Protein AF-A0A0L7QTH1-F1 (afdb_monomer_lite)

Structure (mmCIF, N/CA/C/O backbone):
data_AF-A0A0L7QTH1-F1
#
_entry.id   AF-A0A0L7QTH1-F1
#
loop_
_atom_site.group_PDB
_atom_site.id
_atom_site.type_symbol
_atom_site.label_atom_id
_atom_site.label_alt_id
_atom_site.label_comp_id
_atom_site.label_asym_id
_atom_site.label_entity_id
_atom_site.label_seq_id
_atom_site.pdbx_PDB_ins_code
_atom_site.Cartn_x
_atom_site.Cartn_y
_atom_site.Cartn_z
_atom_site.occupancy
_atom_site.B_iso_or_equiv
_atom_site.auth_seq_id
_atom_site.auth_comp_id
_atom_site.auth_asym_id
_atom_site.auth_atom_id
_atom_site.pdbx_PDB_model_num
ATOM 1 N N . SER A 1 1 ? 11.423 0.094 11.212 1.00 64.75 1 SER A N 1
ATOM 2 C CA . SER A 1 1 ? 10.818 -1.249 11.134 1.00 64.75 1 SER A CA 1
ATOM 3 C C . SER A 1 1 ? 9.409 -1.234 10.520 1.00 64.75 1 SER A C 1
ATOM 5 O O . SER A 1 1 ? 9.265 -1.602 9.362 1.00 64.75 1 SER A O 1
ATOM 7 N N . THR A 1 2 ? 8.383 -0.668 11.171 1.00 76.12 2 THR A N 1
ATOM 8 C CA . THR A 1 2 ? 6.970 -0.718 10.706 1.00 76.12 2 THR A CA 1
ATOM 9 C C . THR A 1 2 ? 6.681 -0.027 9.362 1.00 76.12 2 THR A C 1
ATOM 11 O O . THR A 1 2 ? 5.876 -0.504 8.568 1.00 76.12 2 THR A O 1
ATOM 14 N N . LYS A 1 3 ? 7.361 1.087 9.048 1.00 81.94 3 LYS A N 1
ATOM 15 C CA . LYS A 1 3 ? 7.191 1.774 7.749 1.00 81.94 3 LYS A CA 1
ATOM 16 C C . LYS A 1 3 ? 7.677 0.930 6.568 1.00 81.94 3 LYS A C 1
ATOM 18 O O . LYS A 1 3 ? 7.075 1.006 5.503 1.00 81.94 3 LYS A O 1
ATOM 23 N N . ILE A 1 4 ? 8.763 0.175 6.752 1.00 90.00 4 ILE A N 1
ATOM 24 C CA . ILE A 1 4 ? 9.337 -0.704 5.723 1.00 90.00 4 ILE A CA 1
ATOM 25 C C . ILE A 1 4 ? 8.412 -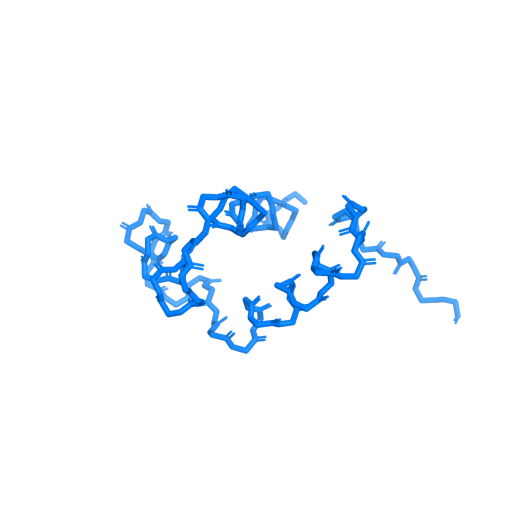1.900 5.505 1.00 90.00 4 ILE A C 1
ATOM 27 O O . ILE A 1 4 ? 8.097 -2.210 4.361 1.00 90.00 4 ILE A O 1
ATOM 31 N N . HIS A 1 5 ? 7.874 -2.471 6.587 1.00 92.50 5 HIS A N 1
ATOM 32 C CA . HIS A 1 5 ? 6.874 -3.540 6.525 1.00 92.50 5 HIS A CA 1
ATOM 33 C C . HIS A 1 5 ? 5.705 -3.196 5.589 1.00 92.50 5 HIS A C 1
ATOM 35 O O . HIS A 1 5 ? 5.479 -3.882 4.595 1.00 92.50 5 HIS A O 1
ATOM 41 N N . PHE A 1 6 ? 5.038 -2.056 5.802 1.00 94.06 6 PHE A N 1
ATOM 42 C CA . PHE A 1 6 ? 3.933 -1.648 4.926 1.00 94.06 6 PHE A CA 1
ATOM 43 C C . PHE A 1 6 ? 4.363 -1.384 3.477 1.00 94.06 6 PHE A C 1
ATOM 45 O O . PHE A 1 6 ? 3.565 -1.571 2.561 1.00 94.06 6 PHE A O 1
ATOM 52 N N . ARG A 1 7 ? 5.613 -0.970 3.233 1.00 94.88 7 ARG A N 1
ATOM 53 C CA . ARG A 1 7 ? 6.144 -0.812 1.868 1.00 94.88 7 ARG A CA 1
ATOM 54 C C . ARG A 1 7 ? 6.305 -2.151 1.169 1.00 94.88 7 ARG A C 1
ATOM 56 O O . ARG A 1 7 ? 5.956 -2.234 -0.004 1.00 94.88 7 ARG A O 1
ATOM 63 N N . HIS A 1 8 ? 6.751 -3.185 1.880 1.00 95.69 8 HIS A N 1
ATOM 64 C CA . HIS A 1 8 ? 6.781 -4.545 1.346 1.00 95.69 8 HIS A CA 1
ATOM 65 C C . HIS A 1 8 ? 5.371 -5.054 1.034 1.00 95.69 8 HIS A C 1
ATOM 67 O O . HIS A 1 8 ? 5.153 -5.567 -0.060 1.00 95.69 8 HIS A O 1
ATOM 73 N N . CYS A 1 9 ? 4.392 -4.834 1.920 1.00 97.06 9 CYS A N 1
ATOM 74 C CA . CYS A 1 9 ? 2.997 -5.189 1.636 1.00 97.06 9 CYS A CA 1
ATOM 75 C C . CYS A 1 9 ? 2.462 -4.455 0.393 1.00 97.06 9 CYS A C 1
ATOM 77 O O . CYS A 1 9 ? 1.831 -5.063 -0.468 1.00 97.06 9 CYS A O 1
ATOM 79 N N . MET A 1 10 ? 2.758 -3.158 0.250 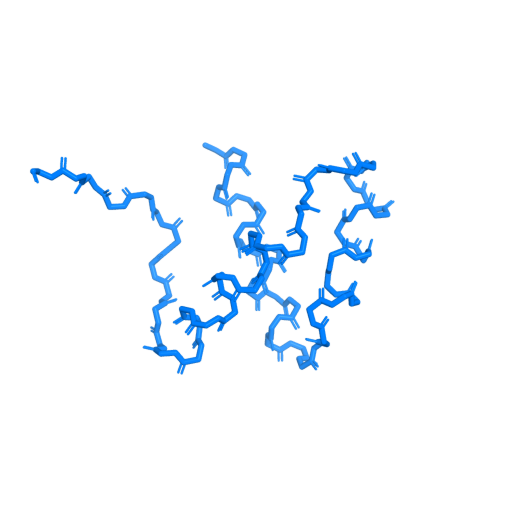1.00 97.25 10 MET A N 1
ATOM 80 C CA . MET A 1 10 ? 2.382 -2.394 -0.945 1.00 97.25 10 MET A CA 1
ATOM 81 C C . MET A 1 10 ? 3.074 -2.914 -2.211 1.00 97.25 10 MET A C 1
ATOM 83 O O . MET A 1 10 ? 2.446 -2.945 -3.266 1.00 97.25 10 MET A O 1
ATOM 87 N N . LEU A 1 11 ? 4.345 -3.319 -2.128 1.00 97.38 11 LEU A N 1
ATOM 88 C CA . LEU A 1 11 ? 5.078 -3.900 -3.256 1.00 97.38 11 LEU A CA 1
ATOM 89 C C . LEU A 1 11 ? 4.477 -5.247 -3.675 1.00 97.38 11 LEU A C 1
ATOM 91 O O . LEU A 1 11 ? 4.320 -5.498 -4.867 1.00 97.38 11 LEU A O 1
ATOM 95 N N . TYR A 1 12 ? 4.105 -6.084 -2.708 1.00 97.62 12 TYR A N 1
ATOM 96 C CA . TYR A 1 12 ? 3.416 -7.348 -2.951 1.00 97.62 12 TYR A CA 1
ATOM 97 C C . TYR A 1 12 ? 2.092 -7.132 -3.699 1.00 97.62 12 TYR A C 1
ATOM 99 O O . TYR A 1 12 ? 1.890 -7.704 -4.768 1.00 97.62 12 TYR A O 1
ATOM 107 N N . GLU A 1 13 ? 1.230 -6.238 -3.207 1.00 98.31 13 GLU A N 1
ATOM 108 C CA . GLU A 1 13 ? -0.037 -5.902 -3.871 1.00 98.31 13 GLU A CA 1
ATOM 109 C C . GLU A 1 13 ? 0.176 -5.298 -5.269 1.00 98.31 13 GLU A C 1
ATOM 111 O O . GLU A 1 13 ? -0.550 -5.625 -6.208 1.00 98.31 13 GLU A O 1
ATOM 116 N N . PHE A 1 14 ? 1.206 -4.465 -5.444 1.00 97.81 14 PHE A N 1
ATOM 117 C CA . PHE A 1 14 ? 1.579 -3.931 -6.754 1.00 97.81 14 PHE A CA 1
ATOM 118 C C . PHE A 1 14 ? 1.973 -5.042 -7.735 1.00 97.81 14 PHE A C 1
ATOM 120 O O . PHE A 1 14 ? 1.499 -5.052 -8.869 1.00 97.81 14 PHE A O 1
ATOM 127 N N . LYS A 1 15 ? 2.803 -6.001 -7.305 1.00 97.44 15 LYS A N 1
ATOM 128 C CA . LYS A 1 15 ? 3.231 -7.139 -8.135 1.00 97.44 15 LYS A CA 1
ATOM 129 C C . LYS A 1 15 ? 2.089 -8.101 -8.459 1.00 97.44 15 LYS A C 1
ATOM 131 O O . LYS A 1 15 ? 2.108 -8.702 -9.525 1.00 97.44 15 LYS A O 1
ATOM 136 N N . ARG A 1 16 ? 1.077 -8.194 -7.592 1.00 97.75 16 ARG A N 1
ATOM 137 C CA . ARG A 1 16 ? -0.182 -8.905 -7.874 1.00 97.75 16 ARG A CA 1
ATOM 138 C C . ARG A 1 16 ? -1.074 -8.207 -8.902 1.00 97.75 16 ARG A C 1
ATOM 140 O O . ARG A 1 16 ? -2.032 -8.816 -9.363 1.00 97.75 16 ARG A O 1
ATOM 147 N N . GLY A 1 17 ? -0.801 -6.944 -9.237 1.00 97.69 17 GLY A N 1
ATOM 148 C CA . GLY A 1 17 ? -1.650 -6.145 -10.121 1.00 97.69 17 GLY A CA 1
ATOM 149 C C . GLY A 1 17 ? -2.873 -5.537 -9.428 1.00 97.69 17 GLY A C 1
ATOM 150 O O . GLY A 1 17 ? -3.795 -5.077 -10.101 1.00 97.69 17 GLY A O 1
ATOM 151 N N . SER A 1 18 ? -2.904 -5.502 -8.092 1.00 98.19 18 SER A N 1
ATOM 152 C CA . SER A 1 18 ? -4.014 -4.907 -7.346 1.00 98.19 18 SER A CA 1
ATOM 153 C C . SER A 1 18 ? -4.135 -3.410 -7.632 1.00 98.19 18 SER A C 1
ATOM 155 O O . SER A 1 18 ? -3.149 -2.676 -7.626 1.00 98.19 18 SER A O 1
ATOM 157 N N . ALA A 1 19 ? -5.359 -2.905 -7.800 1.00 97.94 19 ALA A N 1
ATOM 158 C CA . ALA A 1 19 ? -5.600 -1.464 -7.798 1.00 97.94 19 ALA A CA 1
ATOM 159 C C . ALA A 1 19 ? -5.296 -0.864 -6.413 1.00 97.94 19 ALA A C 1
ATOM 161 O O . ALA A 1 19 ? -5.466 -1.522 -5.388 1.00 97.94 19 ALA A O 1
ATOM 162 N N . VAL A 1 20 ? -4.926 0.420 -6.355 1.00 98.19 20 VAL A N 1
ATOM 163 C CA . VAL A 1 20 ? -4.516 1.070 -5.094 1.00 98.19 20 VAL A CA 1
ATOM 164 C C . VAL A 1 20 ? -5.585 0.985 -3.997 1.00 98.19 20 VAL A C 1
ATOM 166 O O . VAL A 1 20 ? -5.257 0.737 -2.840 1.00 98.19 20 VAL A O 1
ATOM 169 N N . LYS A 1 21 ? -6.868 1.158 -4.341 1.00 97.94 21 LYS A N 1
ATOM 170 C CA . LYS A 1 21 ? -7.966 1.045 -3.364 1.00 97.94 21 LYS A CA 1
ATOM 171 C C . LYS A 1 21 ? -8.054 -0.367 -2.768 1.00 97.94 21 LYS A C 1
ATOM 173 O O . LYS A 1 21 ? -8.245 -0.495 -1.563 1.00 97.94 21 LYS A O 1
ATOM 178 N N . ASN A 1 22 ? -7.848 -1.399 -3.589 1.00 98.31 22 ASN A N 1
ATOM 179 C CA . ASN A 1 22 ? -7.861 -2.795 -3.148 1.00 98.31 22 ASN A CA 1
ATOM 180 C C . ASN A 1 22 ? -6.637 -3.107 -2.287 1.00 98.31 22 ASN A C 1
ATOM 182 O O . ASN A 1 22 ? -6.785 -3.702 -1.231 1.00 98.31 22 ASN A O 1
ATOM 186 N N . ALA A 1 23 ? -5.453 -2.630 -2.679 1.00 98.38 23 ALA A N 1
ATOM 187 C CA . ALA A 1 23 ? -4.235 -2.791 -1.889 1.00 98.38 23 ALA A CA 1
ATOM 188 C C . ALA A 1 23 ? -4.377 -2.178 -0.484 1.00 98.38 23 ALA A C 1
ATOM 190 O O . ALA A 1 23 ? -4.013 -2.801 0.509 1.00 98.38 23 ALA A O 1
ATOM 191 N N . VAL A 1 24 ? -4.947 -0.970 -0.388 1.00 98.19 24 VAL A N 1
ATOM 192 C CA . VAL A 1 24 ? -5.222 -0.317 0.902 1.00 98.19 24 VAL A CA 1
ATOM 193 C C . VAL A 1 24 ? -6.209 -1.125 1.728 1.00 98.19 24 VAL A C 1
ATOM 195 O O . VAL A 1 24 ? -5.941 -1.364 2.900 1.00 98.19 24 VAL A O 1
ATOM 198 N N . LYS A 1 25 ? -7.317 -1.564 1.121 1.00 97.81 25 LYS A N 1
ATOM 199 C CA . LYS A 1 25 ? -8.315 -2.390 1.801 1.00 97.81 25 LYS A CA 1
ATOM 200 C C . LYS A 1 25 ? -7.688 -3.677 2.346 1.00 97.81 25 LYS A C 1
ATOM 202 O O . LYS A 1 25 ? -7.732 -3.887 3.548 1.00 97.81 25 LYS A O 1
ATOM 207 N N . ASN A 1 26 ? -7.012 -4.455 1.500 1.00 97.81 26 ASN A N 1
ATOM 208 C CA . ASN A 1 26 ? -6.369 -5.716 1.884 1.00 97.81 26 ASN A CA 1
ATOM 209 C C . ASN A 1 26 ? -5.393 -5.537 3.059 1.00 97.81 26 ASN A C 1
ATOM 211 O O . ASN A 1 26 ? -5.358 -6.355 3.972 1.00 97.81 26 ASN A O 1
ATOM 215 N N . ILE A 1 27 ? -4.599 -4.460 3.052 1.00 97.25 27 ILE A N 1
ATOM 216 C CA . ILE A 1 27 ? -3.633 -4.182 4.122 1.00 97.25 27 ILE A CA 1
ATOM 217 C C . ILE A 1 27 ? -4.346 -3.755 5.414 1.00 97.25 27 ILE A C 1
ATOM 219 O O . ILE A 1 27 ? -3.988 -4.234 6.489 1.00 97.25 27 ILE A O 1
ATOM 223 N N . CYS A 1 28 ? -5.344 -2.873 5.333 1.00 96.81 28 CYS A N 1
ATOM 224 C CA . CYS A 1 28 ? -6.096 -2.420 6.506 1.00 96.81 28 CYS A CA 1
ATOM 225 C C . CYS A 1 28 ? -6.952 -3.538 7.126 1.00 96.81 28 CYS A C 1
ATOM 227 O O . CYS A 1 28 ? -7.087 -3.587 8.345 1.00 96.81 28 CYS A O 1
ATOM 229 N N . ASP A 1 29 ? -7.478 -4.460 6.319 1.00 97.25 29 ASP A N 1
ATOM 230 C CA . ASP A 1 29 ? -8.260 -5.604 6.805 1.00 97.25 29 ASP A CA 1
ATOM 231 C C . ASP A 1 29 ? -7.399 -6.560 7.661 1.00 97.25 29 ASP A C 1
ATOM 233 O O . ASP A 1 29 ? -7.904 -7.160 8.606 1.00 97.25 29 ASP A O 1
ATOM 237 N N . VAL A 1 30 ? -6.090 -6.667 7.383 1.00 97.00 30 VAL A N 1
ATOM 238 C CA . VAL A 1 30 ? -5.152 -7.527 8.136 1.00 97.00 30 VAL A CA 1
ATOM 239 C C . VAL A 1 30 ? -4.535 -6.814 9.340 1.00 97.00 30 VAL A C 1
ATOM 241 O O . VAL A 1 30 ? -4.407 -7.398 10.412 1.00 97.00 30 VAL A O 1
ATOM 244 N N . TYR A 1 31 ? -4.100 -5.565 9.163 1.00 95.31 31 TYR A N 1
ATOM 245 C CA . TYR A 1 31 ? -3.271 -4.862 10.152 1.00 95.31 31 TYR A CA 1
ATOM 246 C C . TYR A 1 31 ? -4.032 -3.816 10.974 1.00 95.31 31 TYR A C 1
ATOM 248 O O . TYR A 1 31 ? -3.443 -3.192 11.855 1.00 95.31 31 TYR A O 1
ATOM 256 N N . GLY A 1 32 ? -5.322 -3.627 10.701 1.00 94.31 32 GLY A N 1
ATOM 257 C CA . GLY A 1 32 ? -6.179 -2.668 11.382 1.00 94.31 32 GLY A CA 1
ATOM 258 C C . GLY A 1 32 ? -6.554 -1.475 10.507 1.00 94.31 32 GLY A C 1
ATOM 259 O O . GLY A 1 32 ? -5.889 -1.120 9.530 1.00 94.31 32 GLY A O 1
ATOM 260 N N . LYS A 1 33 ? -7.659 -0.831 10.879 1.00 91.44 33 LYS A N 1
ATOM 261 C CA . LYS A 1 33 ? -8.213 0.297 10.133 1.00 91.44 33 LYS A CA 1
ATOM 262 C C . LYS A 1 33 ? -7.231 1.476 10.102 1.00 91.44 33 LYS A C 1
ATOM 264 O O . LYS A 1 33 ? -6.534 1.747 11.073 1.00 91.44 33 LYS A O 1
ATOM 269 N N . ASP A 1 34 ? -7.193 2.176 8.970 1.00 89.38 34 ASP A N 1
ATOM 270 C CA . ASP A 1 34 ? -6.459 3.434 8.767 1.00 89.38 34 ASP A CA 1
ATOM 271 C C . ASP A 1 34 ? -4.923 3.368 8.937 1.00 89.38 34 ASP A C 1
ATOM 273 O O . ASP A 1 34 ? -4.243 4.398 8.885 1.00 89.38 34 ASP A O 1
ATOM 277 N N . VAL A 1 35 ? -4.332 2.167 9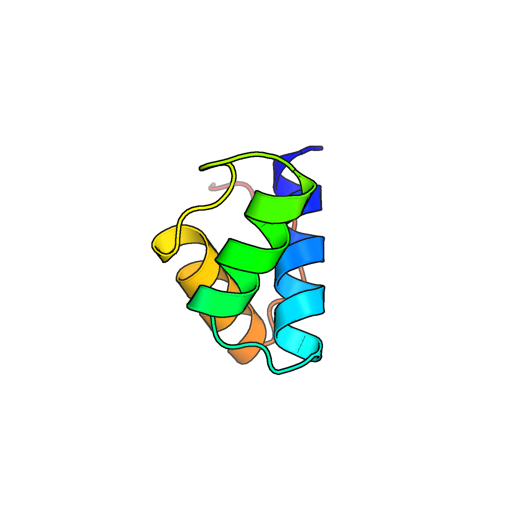.025 1.00 93.06 35 VAL A N 1
ATOM 278 C CA . VAL A 1 35 ? -2.864 1.982 9.052 1.00 93.06 35 VAL A CA 1
ATOM 279 C C . VAL A 1 35 ? -2.182 2.484 7.776 1.00 93.06 35 VAL A C 1
ATOM 281 O O . VAL A 1 35 ? -1.037 2.953 7.802 1.00 93.06 35 VAL A O 1
ATOM 284 N N . LEU A 1 36 ? -2.892 2.434 6.646 1.00 93.88 36 LEU A N 1
ATOM 285 C CA . LEU A 1 36 ? -2.417 2.890 5.349 1.00 93.88 36 LEU A CA 1
ATOM 286 C C . LEU A 1 36 ? -3.467 3.771 4.671 1.00 93.88 36 LEU A C 1
ATOM 288 O O . LEU A 1 36 ? -4.604 3.368 4.464 1.00 93.88 36 LEU A O 1
ATOM 292 N N . SER A 1 37 ? -3.063 4.971 4.250 1.00 95.56 37 SER A N 1
ATOM 293 C CA . SER A 1 37 ? -3.927 5.844 3.454 1.00 95.56 37 SER A CA 1
ATOM 294 C C . SER A 1 37 ? -3.737 5.620 1.955 1.00 95.56 37 SER A C 1
ATOM 296 O O . SER A 1 37 ? -2.635 5.317 1.483 1.00 95.56 37 SER A O 1
ATOM 298 N N . VAL A 1 38 ? -4.795 5.880 1.181 1.00 97.25 38 VAL A N 1
ATOM 299 C CA . VAL A 1 38 ? -4.776 5.826 -0.292 1.00 97.25 38 VAL A CA 1
ATOM 300 C C . VAL A 1 38 ? -3.648 6.672 -0.874 1.00 97.25 38 VAL A C 1
ATOM 302 O O . VAL A 1 38 ? -2.887 6.180 -1.703 1.00 97.25 38 VAL A O 1
ATOM 305 N N . ARG A 1 39 ? -3.456 7.903 -0.385 1.00 97.19 39 ARG A N 1
ATOM 306 C CA . ARG A 1 39 ? -2.388 8.799 -0.859 1.00 97.19 39 ARG A CA 1
ATOM 307 C C . ARG A 1 39 ? -0.987 8.213 -0.642 1.00 97.19 39 ARG A C 1
ATOM 309 O O . ARG A 1 39 ? -0.130 8.330 -1.517 1.00 97.19 39 ARG A O 1
ATOM 316 N N . LYS A 1 40 ? -0.739 7.564 0.506 1.00 95.19 40 LYS A N 1
ATOM 317 C CA . LYS A 1 40 ? 0.547 6.893 0.781 1.00 95.19 40 LYS A CA 1
ATOM 318 C C . LYS A 1 40 ? 0.765 5.724 -0.179 1.00 95.19 40 LYS A C 1
ATOM 320 O O . LYS A 1 40 ? 1.860 5.602 -0.726 1.00 95.19 40 LYS A O 1
ATOM 325 N N . CYS A 1 41 ? -0.270 4.917 -0.407 1.00 97.00 41 CYS A N 1
ATOM 326 C CA . CYS A 1 41 ? -0.207 3.779 -1.318 1.00 97.00 41 CYS A CA 1
ATOM 327 C C . CYS A 1 41 ? 0.020 4.212 -2.773 1.00 97.00 41 CYS A C 1
ATOM 329 O O . CYS A 1 41 ? 0.939 3.715 -3.419 1.00 97.00 41 CYS A O 1
ATOM 331 N N . GLN A 1 42 ? -0.707 5.230 -3.248 1.00 98.00 42 GLN A N 1
ATOM 332 C CA . GLN A 1 42 ? -0.506 5.820 -4.576 1.00 98.00 42 GLN A CA 1
ATOM 333 C C . GLN A 1 42 ? 0.939 6.282 -4.784 1.00 98.00 42 GLN A C 1
ATOM 335 O O . GLN A 1 42 ? 1.539 5.969 -5.810 1.00 98.00 42 GLN A O 1
ATOM 340 N N . ARG A 1 43 ? 1.526 6.978 -3.799 1.00 96.38 43 ARG A N 1
ATOM 341 C CA . ARG A 1 43 ? 2.917 7.450 -3.883 1.00 96.38 43 ARG A CA 1
ATOM 342 C C . ARG A 1 43 ? 3.905 6.295 -4.061 1.00 96.38 43 ARG A C 1
ATOM 344 O O . ARG A 1 43 ? 4.836 6.414 -4.850 1.00 96.38 43 ARG A O 1
ATOM 351 N N . TRP A 1 44 ? 3.718 5.195 -3.334 1.00 96.2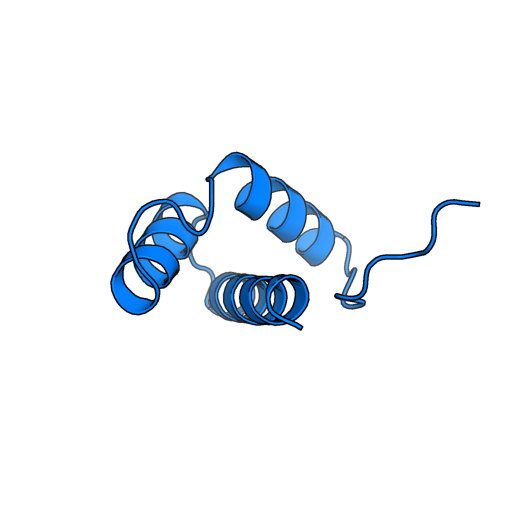5 44 TRP A N 1
ATOM 352 C CA . TRP A 1 44 ? 4.574 4.013 -3.462 1.00 96.25 44 TRP A CA 1
ATOM 353 C C . TRP A 1 44 ? 4.350 3.262 -4.771 1.00 96.25 44 TRP A C 1
ATOM 355 O O . TRP A 1 44 ? 5.320 2.894 -5.420 1.00 96.25 44 TRP A O 1
ATOM 365 N N . PHE A 1 45 ? 3.108 3.136 -5.229 1.00 97.38 45 PHE A N 1
ATOM 366 C CA . PHE A 1 45 ? 2.809 2.554 -6.537 1.00 97.38 45 PHE A CA 1
ATOM 367 C C . PHE A 1 45 ? 3.480 3.326 -7.677 1.00 97.38 45 PHE A C 1
ATOM 369 O O . PHE A 1 45 ? 4.065 2.712 -8.564 1.00 97.38 45 PHE A O 1
ATOM 376 N N . SER A 1 46 ? 3.468 4.661 -7.641 1.00 96.94 46 SER A N 1
ATOM 377 C CA . SER A 1 46 ? 4.202 5.470 -8.622 1.00 96.94 46 SER A CA 1
ATOM 378 C C . SER A 1 46 ? 5.714 5.228 -8.562 1.00 96.94 46 SER A C 1
ATOM 380 O O . SER A 1 46 ? 6.350 5.111 -9.603 1.00 96.94 46 SER A O 1
ATOM 382 N N . LYS A 1 47 ? 6.290 5.076 -7.362 1.00 95.19 47 LYS A N 1
ATOM 383 C CA . LYS A 1 47 ? 7.702 4.692 -7.199 1.00 95.19 47 LYS A CA 1
ATOM 384 C C . LYS A 1 47 ? 8.003 3.318 -7.811 1.00 95.19 47 LYS A C 1
ATOM 386 O O . LYS A 1 47 ? 8.994 3.184 -8.520 1.00 95.19 47 LYS A O 1
ATOM 391 N N . PHE A 1 48 ? 7.138 2.327 -7.590 1.00 95.88 48 PHE A N 1
ATOM 392 C CA . PHE A 1 48 ? 7.316 0.975 -8.127 1.00 95.88 48 PHE A CA 1
ATOM 393 C C . PHE A 1 48 ? 7.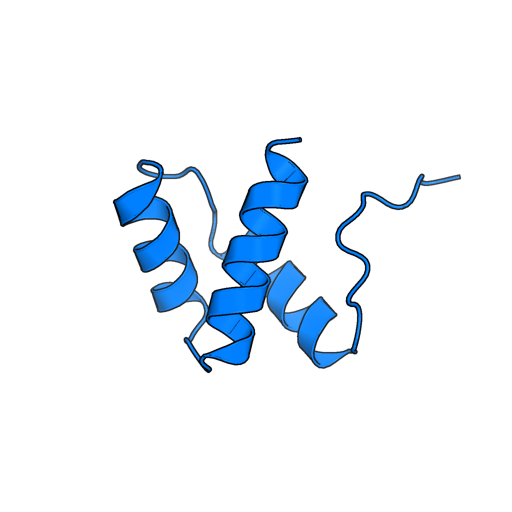211 0.921 -9.651 1.00 95.88 48 PHE A C 1
ATOM 395 O O . PHE A 1 48 ? 7.997 0.219 -10.282 1.00 95.88 48 PHE A O 1
ATOM 402 N N . ARG A 1 49 ? 6.304 1.703 -10.255 1.00 96.19 49 ARG A N 1
ATOM 403 C CA . ARG A 1 49 ? 6.244 1.864 -11.720 1.00 96.19 49 ARG A CA 1
ATOM 404 C C . ARG A 1 49 ? 7.539 2.436 -12.294 1.00 96.19 49 ARG A C 1
ATOM 406 O O . ARG A 1 49 ? 7.937 2.040 -13.379 1.00 96.19 49 ARG A O 1
ATOM 413 N N . ASN A 1 50 ? 8.212 3.299 -11.538 1.00 95.69 50 ASN A N 1
ATOM 414 C CA . ASN A 1 50 ? 9.505 3.878 -11.903 1.00 95.69 50 ASN A CA 1
ATOM 415 C C . ASN A 1 50 ? 10.704 2.998 -11.492 1.00 95.69 50 ASN A C 1
ATOM 417 O O . ASN A 1 50 ? 11.830 3.483 -11.450 1.00 95.69 50 ASN A O 1
ATOM 421 N N . GLY A 1 51 ? 10.481 1.728 -11.130 1.00 92.62 51 GLY A N 1
ATOM 422 C CA . GLY A 1 51 ? 11.551 0.779 -10.805 1.00 92.62 51 GLY A CA 1
ATOM 423 C C . GLY A 1 51 ? 12.226 0.988 -9.445 1.00 92.62 51 GLY A C 1
ATOM 424 O O . GLY A 1 51 ? 13.232 0.345 -9.156 1.00 92.62 51 GLY A O 1
ATOM 425 N N . VAL A 1 52 ? 11.694 1.852 -8.576 1.00 90.56 52 VAL A N 1
ATOM 426 C CA . VAL A 1 52 ? 12.273 2.080 -7.244 1.00 90.56 52 VAL A CA 1
ATOM 427 C C . VAL A 1 52 ? 11.925 0.909 -6.327 1.00 90.56 52 VAL A C 1
ATOM 429 O O . VAL A 1 52 ? 10.804 0.818 -5.829 1.00 90.56 52 VAL A O 1
ATOM 432 N N . LEU A 1 53 ? 12.899 0.030 -6.086 1.00 81.81 53 LEU A N 1
ATOM 433 C CA . LEU A 1 53 ? 12.769 -1.120 -5.180 1.00 81.81 53 LEU A CA 1
ATOM 434 C C . LEU A 1 53 ? 13.422 -0.897 -3.811 1.00 81.81 53 LEU A C 1
ATOM 436 O O . LEU A 1 53 ? 13.210 -1.691 -2.900 1.00 81.81 53 LEU A O 1
ATOM 440 N N . ASP A 1 54 ? 14.170 0.194 -3.643 1.00 86.69 54 ASP A N 1
ATOM 441 C CA . ASP A 1 54 ? 14.675 0.606 -2.336 1.00 86.69 54 ASP A CA 1
ATOM 442 C C . ASP A 1 54 ? 13.514 1.122 -1.471 1.00 86.69 54 ASP A C 1
ATOM 444 O O . ASP A 1 54 ? 12.931 2.186 -1.715 1.00 86.69 54 ASP A O 1
ATOM 448 N N . LEU A 1 55 ? 13.145 0.317 -0.475 1.00 85.62 55 LEU A N 1
ATOM 449 C CA . LEU A 1 55 ? 12.038 0.591 0.438 1.00 85.62 55 LEU A CA 1
ATOM 450 C C . LEU A 1 55 ? 12.490 1.335 1.695 1.00 85.62 55 LEU A C 1
ATOM 452 O O . LEU A 1 55 ? 11.647 1.656 2.539 1.00 85.62 55 LEU A O 1
ATOM 456 N N . SER A 1 56 ? 13.784 1.620 1.837 1.00 82.44 56 SER A N 1
ATOM 457 C CA . SER A 1 56 ? 14.305 2.397 2.955 1.00 82.44 56 SER A CA 1
ATOM 458 C C . SER A 1 56 ? 13.888 3.871 2.852 1.00 82.44 56 SER A C 1
ATOM 460 O O . SER A 1 56 ? 13.395 4.355 1.826 1.00 82.44 56 SER A O 1
ATOM 462 N N . ASP A 1 57 ? 13.974 4.589 3.969 1.00 71.25 57 ASP A N 1
ATOM 463 C CA . ASP A 1 57 ? 13.948 6.046 3.913 1.00 71.25 57 ASP A CA 1
ATOM 464 C C . ASP A 1 57 ? 15.336 6.497 3.461 1.00 71.25 57 ASP A C 1
ATOM 466 O O . ASP A 1 57 ? 16.302 6.324 4.199 1.00 71.25 57 ASP A O 1
ATOM 470 N N . LYS A 1 58 ? 15.440 7.056 2.248 1.00 65.00 58 LYS A N 1
ATOM 471 C CA . LYS A 1 58 ? 16.659 7.768 1.864 1.00 65.00 58 LYS A CA 1
ATOM 472 C C . LYS A 1 58 ? 16.832 8.935 2.840 1.00 65.00 58 LYS A C 1
ATOM 474 O O . LYS A 1 58 ? 15.865 9.689 3.007 1.00 65.00 58 LYS A O 1
ATOM 479 N N . PRO A 1 59 ? 17.996 9.088 3.490 1.00 53.31 59 PRO A N 1
ATOM 480 C CA . PRO A 1 59 ? 18.266 10.290 4.258 1.00 53.31 59 PRO A CA 1
ATOM 481 C C . PRO A 1 59 ? 18.135 11.493 3.320 1.00 53.31 59 PRO A C 1
ATOM 483 O O . PRO A 1 59 ? 18.640 11.479 2.197 1.00 53.31 59 PRO A O 1
ATOM 486 N N . VAL A 1 60 ? 17.372 12.490 3.759 1.00 51.25 60 VAL A N 1
ATOM 487 C CA . VAL A 1 60 ? 17.362 13.804 3.119 1.00 51.25 60 VAL A CA 1
ATOM 488 C C . VAL A 1 60 ? 18.601 14.506 3.661 1.00 51.25 60 VAL A C 1
ATOM 490 O O . VAL A 1 60 ? 18.671 14.727 4.869 1.00 51.25 60 VAL A O 1
ATOM 493 N N . PHE A 1 61 ? 19.587 14.739 2.798 1.00 46.22 61 PHE A N 1
ATOM 494 C CA . PHE A 1 61 ? 20.680 15.671 3.068 1.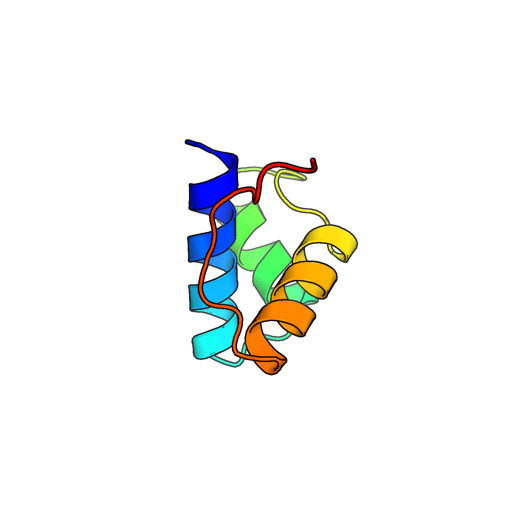00 46.22 61 PHE A CA 1
ATOM 495 C C . PHE A 1 61 ? 20.229 17.081 2.696 1.00 46.22 61 PHE A C 1
ATOM 497 O O . PHE A 1 61 ? 19.479 17.195 1.695 1.00 46.22 61 PHE A O 1
#

Organism: NCBI:txid597456

Sequence (61 aa):
STKIHFRHCMLYEFKRGSAVKNAVKNICDVYGKDVLSVRKCQRWFSKFRNGVLDLSDKPVF

Radius of gyration: 11.22 Å; chains: 1; bounding box: 29×25×23 Å

InterPro domains:
  IPR041426 Mos1 transposase, HTH domain [PF17906] (3-51)
  IPR052709 Transposase-Methyltransferase Hybrid [PTHR46060] (3-59)

Foldseek 3Di:
DVQLVLLVLLVVCLVVVHDLVVSQVVVCVPPHPPPDDSVNSVVSSVCVVVVNPPSDPDDDD

Secondary structure (DSSP, 8-state):
-HHHHHHHHHHHHHHTT--HHHHHHHHHHHH-TTSS-HHHHHHHHHHHHTT----S-----

pLDDT: mean 91.04, std 12.0, range [46.22, 98.38]